Protein AF-A0ABD1G474-F1 (afdb_monomer_lite)

Secondary structure (DSSP, 8-state):
---S-TT--SS-S-HHHHHHHHHHHHHHTT----HHHHHHHHHHHHTTT-HHHHHHHHHHHHHH-S----HHHHHHHHHHHHHTT--HHHHHHHHHTSPPP-

Sequence (102 aa):
MFFKSAKIFSLSNGQIEEAKDSITQMVNKGCLPNSVTYNFFVQGLLRRNKTDDVILLLREMDARGGCTLNATTISMLSEPLRREGRDSVIFDVVIKLLPKKV

InterPro domains:
  IPR002885 Pentatricopeptide repeat [PF13041] (12-46)
  IPR002885 Pentatricopeptide repeat [PS51375] (34-68)
  IPR002885 Pentatricopeptide repeat [TIGR00756] (36-70)
  IPR011990 Tetratricopeptide-like helical domain superfamily [G3DSA:1.25.40.10] (8-98)
  IPR050872 Pentatricopeptide Repeat-containing Protein P Subfamily [PTHR46128] (13-86)

Radius of gyration: 13.51 Å; chains: 1; bounding box: 24×29×32 Å

pLDDT: mean 76.0, std 14.43, range [38.41, 87.94]

Foldseek 3Di:
DPPPDPPPCDDDDCLLVVLVVVQVVCVVVVHHDAQVSLQVSLVVCLVVVVVVSNLVSLVVDVVVDPHAHDPVSVVSVPVVCVVVPNPVSSVVSNVVRHDDDD

Structure (mmCIF, N/CA/C/O backbone):
data_AF-A0ABD1G474-F1
#
_entry.id   AF-A0ABD1G474-F1
#
loop_
_atom_site.group_PDB
_atom_site.id
_atom_site.type_symbol
_atom_site.label_atom_id
_atom_site.label_alt_id
_atom_site.label_comp_id
_atom_site.label_asym_id
_atom_site.label_entity_id
_atom_site.label_seq_id
_atom_site.pdbx_PDB_ins_code
_atom_site.Cartn_x
_atom_site.Cartn_y
_atom_site.Cartn_z
_atom_site.occupancy
_atom_site.B_iso_or_equiv
_atom_site.auth_seq_id
_atom_site.auth_comp_id
_atom_site.auth_asym_id
_atom_site.auth_atom_id
_atom_site.pdbx_PDB_model_num
ATOM 1 N N . MET A 1 1 ? -0.889 16.708 15.109 1.00 40.09 1 MET A N 1
ATOM 2 C CA . MET A 1 1 ? -1.398 15.375 15.504 1.00 40.09 1 MET A CA 1
ATOM 3 C C . MET A 1 1 ? -0.963 14.302 14.490 1.00 40.09 1 MET A C 1
ATOM 5 O O . MET A 1 1 ? -1.760 13.481 14.070 1.00 40.09 1 MET A O 1
ATOM 9 N N . PHE A 1 2 ? 0.317 14.285 14.096 1.00 42.09 2 PHE A N 1
ATOM 10 C CA . PHE A 1 2 ? 0.899 13.201 13.297 1.00 42.09 2 PHE A CA 1
ATOM 11 C C . PHE A 1 2 ? 1.662 12.307 14.272 1.00 42.09 2 PHE A C 1
ATOM 13 O O . PHE A 1 2 ? 2.539 12.801 14.984 1.00 42.09 2 PHE A O 1
ATOM 20 N N . PHE A 1 3 ? 1.232 11.051 14.399 1.00 46.09 3 PHE A N 1
ATOM 21 C CA . PHE A 1 3 ? 1.743 10.085 15.371 1.00 46.09 3 PHE A CA 1
ATOM 22 C C . PHE A 1 3 ? 3.278 10.070 15.372 1.00 46.09 3 PHE A C 1
ATOM 24 O O . PHE A 1 3 ? 3.930 9.770 14.377 1.00 46.09 3 PHE A O 1
ATOM 31 N N . LYS A 1 4 ? 3.846 10.452 16.516 1.00 40.06 4 LYS A N 1
ATOM 32 C CA . LYS A 1 4 ? 5.242 10.855 16.722 1.00 40.06 4 LYS A CA 1
ATOM 33 C C . LYS A 1 4 ? 6.259 9.704 16.723 1.00 40.06 4 LYS A C 1
ATOM 35 O O . LYS A 1 4 ? 7.357 9.870 17.243 1.00 40.06 4 LYS A O 1
ATOM 40 N N . SER A 1 5 ? 5.947 8.538 16.173 1.00 38.78 5 SER A N 1
ATOM 41 C CA . SER A 1 5 ? 6.825 7.379 16.351 1.00 38.78 5 SER A CA 1
ATOM 42 C C . SER A 1 5 ? 6.624 6.316 15.282 1.00 38.78 5 SER A C 1
ATOM 44 O O . SER A 1 5 ? 6.115 5.232 15.543 1.00 38.78 5 SER A O 1
ATOM 46 N N . ALA A 1 6 ? 7.199 6.580 14.107 1.00 44.00 6 ALA A N 1
ATOM 47 C CA . ALA A 1 6 ? 7.634 5.587 13.116 1.00 44.00 6 ALA A CA 1
ATOM 48 C C . ALA A 1 6 ? 8.736 4.632 13.655 1.00 44.00 6 ALA A C 1
ATOM 50 O O . ALA A 1 6 ? 9.597 4.170 12.912 1.00 44.00 6 ALA A O 1
ATOM 51 N N . LYS A 1 7 ? 8.747 4.369 14.969 1.00 38.41 7 LYS A N 1
ATOM 52 C CA . LYS A 1 7 ? 9.787 3.636 15.702 1.00 38.41 7 LYS A CA 1
ATOM 53 C C . LYS A 1 7 ? 9.317 2.266 16.213 1.00 38.41 7 LYS A C 1
ATOM 55 O O . LYS A 1 7 ? 10.090 1.596 16.881 1.00 38.41 7 LYS A O 1
ATOM 60 N N . ILE A 1 8 ? 8.088 1.850 15.886 1.00 46.62 8 ILE A N 1
ATOM 61 C CA . ILE A 1 8 ? 7.540 0.528 16.251 1.00 46.62 8 ILE A CA 1
ATOM 62 C C . ILE A 1 8 ? 7.759 -0.533 15.152 1.00 46.62 8 ILE A C 1
ATOM 64 O O . ILE A 1 8 ? 7.705 -1.717 15.440 1.00 46.62 8 ILE A O 1
ATOM 68 N N . PHE A 1 9 ? 8.185 -0.150 13.940 1.00 47.22 9 PHE A N 1
ATOM 69 C CA . PHE A 1 9 ? 8.336 -1.061 12.786 1.00 47.22 9 PHE A CA 1
ATOM 70 C C . PHE A 1 9 ? 9.513 -2.070 12.870 1.00 47.22 9 PHE A C 1
ATOM 72 O O . PHE A 1 9 ? 10.001 -2.586 11.853 1.00 47.22 9 PHE A O 1
ATOM 79 N N . SER A 1 10 ? 10.034 -2.330 14.069 1.00 44.12 10 SER A N 1
ATOM 80 C CA . SER A 1 10 ? 11.176 -3.202 14.317 1.00 44.12 10 SER A CA 1
ATOM 81 C C . SER A 1 10 ? 10.738 -4.425 15.120 1.00 44.12 10 SER A C 1
ATOM 83 O O . SER A 1 10 ? 10.545 -4.325 16.324 1.00 44.12 10 SER A O 1
ATOM 85 N N . LEU A 1 11 ? 10.721 -5.576 14.435 1.00 39.81 11 LEU A N 1
ATOM 86 C CA . LEU A 1 11 ? 10.770 -6.946 14.974 1.00 39.81 11 LEU A CA 1
ATOM 87 C C . LEU A 1 11 ? 9.422 -7.611 15.302 1.00 39.81 11 LEU A C 1
ATOM 89 O O . LEU A 1 11 ? 9.052 -7.756 16.459 1.00 39.81 11 LEU A O 1
ATOM 93 N N . SER A 1 12 ? 8.738 -8.138 14.286 1.00 41.66 12 SER A N 1
ATOM 94 C CA . SER A 1 12 ? 8.086 -9.462 14.345 1.00 41.66 12 SER A CA 1
ATOM 95 C C . SER A 1 12 ? 7.460 -9.815 12.990 1.00 41.66 12 SER A C 1
ATOM 97 O O . SER A 1 12 ? 7.257 -8.962 12.128 1.00 41.66 12 SER A O 1
ATOM 99 N N . ASN A 1 13 ? 7.233 -11.106 12.766 1.00 51.44 13 ASN A N 1
ATOM 100 C CA . ASN A 1 13 ? 6.916 -11.753 11.489 1.00 51.44 13 ASN A CA 1
ATOM 101 C C . ASN A 1 13 ? 5.539 -11.397 10.861 1.00 51.44 13 ASN A C 1
ATOM 103 O O . ASN A 1 13 ? 5.040 -12.174 10.054 1.00 51.44 13 ASN A O 1
ATOM 107 N N . GLY A 1 14 ? 4.930 -10.249 11.185 1.00 64.81 14 GLY A N 1
ATOM 108 C CA . GLY A 1 14 ? 3.557 -9.882 10.796 1.00 64.81 14 GLY A CA 1
ATOM 109 C C . GLY A 1 14 ? 3.385 -8.424 10.360 1.00 64.81 14 GLY A C 1
ATOM 110 O O . GLY A 1 14 ? 2.436 -7.770 10.767 1.00 64.81 14 GLY A O 1
ATOM 111 N N . GLN A 1 15 ? 4.300 -7.895 9.545 1.00 72.31 15 GLN A N 1
ATOM 112 C CA . GLN A 1 15 ? 4.319 -6.473 9.148 1.00 72.31 15 GLN A CA 1
ATOM 113 C C . GLN A 1 15 ? 3.053 -6.018 8.414 1.00 72.31 15 GLN A C 1
ATOM 115 O O . GLN A 1 15 ? 2.637 -4.872 8.563 1.00 72.31 15 GLN A O 1
ATOM 120 N N . ILE A 1 16 ? 2.437 -6.905 7.628 1.00 80.88 16 ILE A N 1
ATOM 121 C CA . ILE A 1 16 ? 1.160 -6.622 6.969 1.00 80.88 16 ILE A CA 1
ATOM 122 C C . ILE A 1 16 ? 0.003 -6.562 7.967 1.00 80.88 16 ILE A C 1
ATOM 124 O O . ILE A 1 16 ? -0.844 -5.680 7.869 1.00 80.88 16 ILE A O 1
ATOM 128 N N . GLU A 1 17 ? -0.009 -7.447 8.961 1.00 83.19 17 GLU A N 1
ATOM 129 C CA . GLU A 1 17 ? -1.036 -7.457 10.003 1.00 83.19 17 GLU A CA 1
ATOM 130 C C . GLU A 1 17 ? -0.893 -6.238 10.918 1.00 83.19 17 GLU A C 1
ATOM 132 O O . GLU A 1 17 ? -1.887 -5.606 11.254 1.00 83.19 17 GLU A O 1
ATOM 137 N N . GLU A 1 18 ? 0.337 -5.814 11.215 1.00 79.50 18 GLU A N 1
ATOM 138 C CA . GLU A 1 18 ? 0.610 -4.562 11.927 1.00 79.50 18 GLU A CA 1
ATOM 139 C C . GLU A 1 18 ? 0.171 -3.328 11.120 1.00 79.50 18 GLU A C 1
ATOM 141 O O . GLU A 1 18 ? -0.407 -2.390 11.676 1.00 79.50 18 GLU A O 1
ATOM 146 N N . ALA A 1 19 ? 0.409 -3.322 9.802 1.00 82.00 19 ALA A N 1
ATOM 147 C CA . ALA A 1 19 ? -0.049 -2.249 8.922 1.00 82.00 19 ALA A CA 1
ATOM 148 C C . ALA A 1 19 ? -1.584 -2.165 8.901 1.00 82.00 19 ALA A C 1
ATOM 150 O O . ALA A 1 19 ? -2.142 -1.082 9.093 1.00 82.00 19 ALA A O 1
ATOM 151 N N . LYS A 1 20 ? -2.269 -3.302 8.738 1.00 82.62 20 LYS A N 1
ATOM 152 C CA . LYS A 1 20 ? -3.737 -3.389 8.767 1.00 82.62 20 LYS A CA 1
ATOM 153 C C . LYS A 1 20 ? -4.317 -3.012 10.127 1.00 82.62 20 LYS A C 1
ATOM 155 O O . LYS A 1 20 ? -5.311 -2.286 10.176 1.00 82.62 20 LYS A O 1
ATOM 160 N N . ASP A 1 21 ? -3.710 -3.461 11.225 1.00 84.44 21 ASP A N 1
ATOM 161 C CA . ASP A 1 21 ? -4.146 -3.097 12.574 1.00 84.44 21 ASP A CA 1
ATOM 162 C C . ASP A 1 21 ? -3.972 -1.595 12.804 1.00 84.44 21 ASP A C 1
ATOM 164 O O . ASP A 1 21 ? -4.904 -0.920 13.229 1.00 84.44 21 ASP A O 1
ATOM 168 N N . SER A 1 22 ? -2.836 -1.025 12.396 1.00 83.00 22 SER A N 1
ATOM 169 C CA . SER A 1 22 ? -2.601 0.421 12.465 1.00 83.00 22 SER A CA 1
ATOM 170 C C . SER A 1 22 ? -3.649 1.208 11.678 1.00 83.00 22 SER A C 1
ATOM 172 O O . SER A 1 22 ? -4.208 2.183 12.185 1.00 83.00 22 SER A O 1
ATOM 174 N N . ILE A 1 23 ? -3.960 0.772 10.454 1.00 83.12 23 ILE A N 1
ATOM 175 C CA . ILE A 1 23 ? -5.010 1.368 9.621 1.00 83.12 23 ILE A CA 1
ATOM 176 C C . ILE A 1 23 ? -6.378 1.257 10.313 1.00 83.12 23 ILE A C 1
ATOM 178 O O . ILE A 1 23 ? -7.124 2.235 10.378 1.00 83.12 23 ILE A O 1
ATOM 182 N N . THR A 1 24 ? -6.697 0.096 10.881 1.00 84.88 24 THR A N 1
ATOM 183 C CA . THR A 1 24 ? -7.953 -0.157 11.602 1.00 84.88 24 THR A CA 1
ATOM 184 C C . THR A 1 24 ? -8.067 0.718 12.848 1.00 84.88 24 THR A C 1
ATOM 186 O O . THR A 1 24 ? -9.101 1.344 13.078 1.00 84.88 24 THR A O 1
ATOM 189 N N . GLN A 1 25 ? -6.990 0.856 13.621 1.00 84.69 25 GLN A N 1
ATOM 190 C CA . GLN A 1 25 ? -6.939 1.737 14.782 1.00 84.69 25 GLN A CA 1
ATOM 191 C C . GLN A 1 25 ? -7.117 3.209 14.405 1.00 84.69 25 GLN A C 1
ATOM 193 O O . GLN A 1 25 ? -7.756 3.945 15.158 1.00 84.69 25 GLN A O 1
ATOM 198 N N . MET A 1 26 ? -6.570 3.656 13.268 1.00 82.06 26 MET A N 1
ATOM 199 C CA . MET A 1 26 ? -6.813 5.012 12.770 1.00 82.06 26 MET A CA 1
ATOM 200 C C . MET A 1 26 ? -8.310 5.228 12.526 1.00 82.06 26 MET A C 1
ATOM 202 O O . MET A 1 26 ? -8.877 6.180 13.064 1.00 82.06 26 MET A O 1
ATOM 206 N N . VAL A 1 27 ? -8.958 4.302 11.811 1.00 83.00 27 VAL A N 1
ATOM 207 C CA . VAL A 1 27 ? -10.401 4.362 11.526 1.00 83.00 27 VAL A CA 1
ATOM 208 C C . VAL A 1 27 ? -11.221 4.364 12.817 1.00 83.00 27 VAL A C 1
ATOM 210 O O . VAL A 1 27 ? -12.081 5.226 12.984 1.00 83.00 27 VAL A O 1
ATOM 213 N N . ASN A 1 28 ? -10.907 3.480 13.767 1.00 83.44 28 ASN A N 1
ATOM 214 C CA . ASN A 1 28 ? -11.592 3.403 15.063 1.00 83.44 28 ASN A CA 1
ATOM 215 C C . ASN A 1 28 ? -11.445 4.689 15.894 1.00 83.44 28 ASN A C 1
ATOM 217 O O . ASN A 1 28 ? -12.317 5.016 16.693 1.00 83.44 28 ASN A O 1
ATOM 221 N N . LYS A 1 29 ? -10.357 5.441 15.695 1.00 82.81 29 LYS A N 1
ATOM 222 C CA . LYS A 1 29 ? -10.117 6.752 16.322 1.00 82.81 29 LYS A CA 1
ATOM 223 C C . LYS A 1 29 ? -10.711 7.920 15.520 1.00 82.81 29 LYS A C 1
ATOM 225 O O . LYS A 1 29 ? -10.402 9.072 15.813 1.00 82.81 29 LYS A O 1
ATOM 230 N N . GLY A 1 30 ? -11.522 7.646 14.495 1.00 79.81 30 GLY A N 1
ATOM 231 C CA . GLY A 1 30 ? -12.134 8.659 13.629 1.00 79.81 30 GLY A CA 1
ATOM 232 C C . GLY A 1 30 ? -11.159 9.325 12.652 1.00 79.81 30 GLY A C 1
ATOM 233 O O . GLY A 1 30 ? -11.482 10.351 12.061 1.00 79.81 30 GLY A O 1
ATOM 234 N N . CYS A 1 31 ? -9.958 8.767 12.478 1.00 79.94 31 CYS A N 1
ATOM 235 C CA . CYS A 1 31 ? -8.937 9.266 11.562 1.00 79.94 31 CYS A CA 1
ATOM 236 C C . CYS A 1 31 ? -8.896 8.387 10.308 1.00 79.94 31 CYS A C 1
ATOM 238 O O . CYS A 1 31 ? -8.490 7.229 10.365 1.00 79.94 31 CYS A O 1
ATOM 240 N N . LEU A 1 32 ? -9.275 8.926 9.149 1.00 77.81 32 LEU A N 1
ATOM 241 C CA . LEU A 1 32 ? -9.228 8.144 7.916 1.00 77.81 32 LEU A CA 1
ATOM 242 C C . LEU A 1 32 ? -7.775 7.954 7.441 1.00 77.81 32 LEU A C 1
ATOM 244 O O . LEU A 1 32 ? -7.022 8.933 7.367 1.00 77.81 32 LEU A O 1
ATOM 248 N N . PRO A 1 33 ? -7.360 6.717 7.110 1.00 78.62 33 PRO A N 1
ATOM 249 C CA . PRO A 1 33 ? -6.092 6.479 6.436 1.00 78.62 33 PRO A CA 1
ATOM 250 C C . PRO A 1 33 ? -6.121 7.192 5.083 1.00 78.62 33 PRO A C 1
ATOM 252 O O . PRO A 1 33 ? -7.107 7.126 4.353 1.00 78.62 33 PRO A O 1
ATOM 255 N N . ASN A 1 34 ? -5.041 7.891 4.754 1.00 81.25 34 ASN A N 1
ATOM 256 C CA . ASN A 1 34 ? -4.923 8.630 3.503 1.00 81.25 34 ASN A CA 1
ATOM 257 C C . ASN A 1 34 ? -3.774 8.070 2.656 1.00 81.25 34 ASN A C 1
ATOM 259 O O . ASN A 1 34 ? -3.043 7.169 3.083 1.00 81.25 34 ASN A O 1
ATOM 263 N N . SER A 1 35 ? -3.578 8.640 1.465 1.00 83.38 35 SER A N 1
ATOM 264 C CA . SER A 1 35 ? -2.473 8.291 0.570 1.00 83.38 35 SER A CA 1
ATOM 265 C C . SER A 1 35 ? -1.122 8.238 1.293 1.00 83.38 35 SER A C 1
ATOM 267 O O . SER A 1 35 ? -0.330 7.340 1.032 1.00 83.38 35 SER A O 1
ATOM 269 N N . VAL A 1 36 ? -0.838 9.147 2.233 1.00 83.25 36 VAL A N 1
ATOM 270 C CA . VAL A 1 36 ? 0.446 9.173 2.958 1.00 83.25 36 VAL A CA 1
ATOM 271 C C . VAL A 1 36 ? 0.623 7.922 3.822 1.00 83.25 36 VAL A C 1
ATOM 273 O O . VAL A 1 36 ? 1.691 7.313 3.779 1.00 83.25 36 VAL A O 1
ATOM 276 N N . THR A 1 37 ? -0.420 7.501 4.543 1.00 84.31 37 THR A N 1
ATOM 277 C CA . THR A 1 37 ? -0.404 6.281 5.368 1.00 84.31 37 THR A CA 1
ATOM 278 C C . THR A 1 37 ? -0.102 5.042 4.529 1.00 84.31 37 THR A C 1
ATOM 280 O O . THR A 1 37 ? 0.815 4.288 4.849 1.00 84.31 37 THR A O 1
ATOM 283 N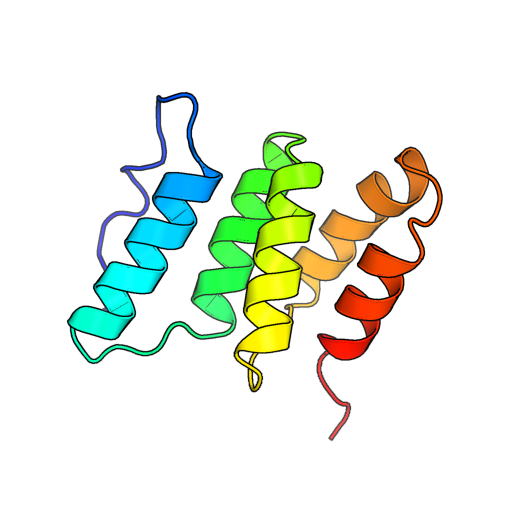 N . TYR A 1 38 ? -0.824 4.852 3.423 1.00 85.69 38 TYR A N 1
ATOM 284 C CA . TYR A 1 38 ? -0.617 3.695 2.551 1.00 85.69 38 TYR A CA 1
ATOM 285 C C . TYR A 1 38 ? 0.766 3.698 1.907 1.00 85.69 38 TYR A C 1
ATOM 287 O O . TYR A 1 38 ? 1.466 2.690 1.949 1.00 85.69 38 TYR A O 1
ATOM 295 N N . ASN A 1 39 ? 1.202 4.841 1.370 1.00 86.50 39 ASN A N 1
ATOM 296 C CA . ASN A 1 39 ? 2.529 4.955 0.772 1.00 86.50 39 ASN A CA 1
ATOM 297 C C . ASN A 1 39 ? 3.637 4.622 1.785 1.00 86.50 39 ASN A C 1
ATOM 299 O O . ASN A 1 39 ? 4.602 3.960 1.417 1.00 86.50 39 ASN A O 1
ATOM 303 N N . PHE A 1 40 ? 3.499 5.028 3.052 1.00 87.25 40 PHE A N 1
ATOM 304 C CA . PHE A 1 40 ? 4.473 4.701 4.095 1.00 87.25 40 PHE A CA 1
ATOM 305 C C . PHE A 1 40 ? 4.626 3.184 4.289 1.00 87.25 40 PHE A C 1
ATOM 307 O O . PHE A 1 40 ? 5.743 2.665 4.232 1.00 87.25 40 PHE A O 1
ATOM 314 N N . PHE A 1 41 ? 3.513 2.467 4.463 1.00 87.12 41 PHE A N 1
ATOM 315 C CA . PHE A 1 41 ? 3.536 1.016 4.660 1.00 87.12 41 PHE A CA 1
ATOM 316 C C . PHE A 1 41 ? 3.997 0.268 3.405 1.00 87.12 41 PHE A C 1
ATOM 318 O O . PHE A 1 41 ? 4.871 -0.593 3.502 1.00 87.12 41 PHE A O 1
ATOM 325 N N . VAL A 1 42 ? 3.497 0.648 2.223 1.00 87.94 42 VAL A N 1
ATOM 326 C CA . VAL A 1 42 ? 3.918 0.054 0.944 1.00 87.94 42 VAL A CA 1
ATOM 327 C C . VAL A 1 42 ? 5.427 0.209 0.746 1.00 87.94 42 VAL A C 1
ATOM 329 O O . VAL A 1 42 ? 6.112 -0.773 0.473 1.00 87.94 42 VAL A O 1
ATOM 332 N N . GLN A 1 43 ? 5.987 1.406 0.946 1.00 87.69 43 GLN A N 1
ATOM 333 C CA . GLN A 1 43 ? 7.435 1.618 0.827 1.00 87.69 43 GLN A CA 1
ATOM 334 C C . GLN A 1 43 ? 8.232 0.786 1.841 1.00 87.69 43 GLN A C 1
ATOM 336 O O . GLN A 1 43 ? 9.298 0.263 1.505 1.00 87.69 43 GLN A O 1
ATOM 341 N N . GLY A 1 44 ? 7.732 0.654 3.074 1.00 86.62 44 GLY A N 1
ATOM 342 C CA . GLY A 1 44 ? 8.348 -0.174 4.111 1.00 86.62 44 GLY A CA 1
ATOM 343 C C . GLY A 1 44 ? 8.417 -1.653 3.726 1.00 86.62 44 GLY A C 1
ATOM 344 O O . GLY A 1 44 ? 9.472 -2.272 3.876 1.00 86.62 44 GLY A O 1
ATOM 345 N N . LEU A 1 45 ? 7.327 -2.195 3.180 1.00 85.31 45 LEU A N 1
ATOM 346 C CA . LEU A 1 45 ? 7.234 -3.584 2.722 1.00 85.31 45 LEU A CA 1
ATOM 347 C C . LEU A 1 45 ? 8.083 -3.836 1.465 1.00 85.31 45 LEU A C 1
ATOM 349 O O . LEU A 1 45 ? 8.804 -4.833 1.400 1.00 85.31 45 LEU A O 1
ATOM 353 N N . LEU A 1 46 ? 8.096 -2.893 0.514 1.00 84.94 46 LEU A N 1
ATOM 354 C CA . LEU A 1 46 ? 8.940 -2.962 -0.687 1.00 84.94 46 LEU A CA 1
ATOM 355 C C . LEU A 1 46 ? 10.430 -3.041 -0.339 1.00 84.94 46 LEU A C 1
ATOM 357 O O . LEU A 1 46 ? 11.150 -3.871 -0.885 1.00 84.94 46 LEU A O 1
ATOM 361 N N . ARG A 1 47 ? 10.899 -2.242 0.630 1.00 84.38 47 ARG A N 1
ATOM 362 C CA . ARG A 1 47 ? 12.297 -2.292 1.109 1.00 84.38 47 ARG A CA 1
ATOM 363 C C . ARG A 1 47 ? 12.674 -3.624 1.756 1.00 84.38 47 ARG A C 1
ATOM 365 O O . ARG A 1 47 ? 13.858 -3.920 1.887 1.00 84.38 47 ARG A O 1
ATOM 372 N N . ARG A 1 48 ? 11.685 -4.406 2.188 1.00 83.94 48 ARG A N 1
ATOM 373 C CA . ARG A 1 48 ? 11.863 -5.718 2.821 1.00 83.94 48 ARG A CA 1
ATOM 374 C C . ARG A 1 48 ? 11.610 -6.875 1.850 1.00 83.94 48 ARG A C 1
ATOM 376 O O . ARG A 1 48 ? 11.603 -8.019 2.293 1.00 83.94 48 ARG A O 1
ATOM 383 N N . ASN A 1 49 ? 11.434 -6.591 0.552 1.00 81.50 49 ASN A N 1
ATOM 384 C CA . ASN A 1 49 ? 11.086 -7.567 -0.488 1.00 81.50 49 ASN A CA 1
ATOM 385 C C . ASN A 1 49 ? 9.849 -8.411 -0.128 1.00 81.50 49 ASN A C 1
ATOM 387 O O . ASN A 1 49 ? 9.792 -9.604 -0.413 1.00 81.50 49 ASN A O 1
ATOM 391 N N . LYS A 1 50 ? 8.867 -7.798 0.541 1.00 83.44 50 LYS A N 1
ATOM 392 C CA . LYS A 1 50 ? 7.593 -8.426 0.904 1.00 83.44 50 LYS A CA 1
ATOM 393 C C . LYS A 1 50 ? 6.529 -8.092 -0.138 1.00 83.44 50 LYS A C 1
ATOM 395 O O . LYS A 1 50 ? 5.568 -7.392 0.170 1.00 83.44 50 LYS A O 1
ATOM 400 N N . THR A 1 51 ? 6.731 -8.513 -1.387 1.00 81.38 51 THR A N 1
ATOM 401 C CA . THR A 1 51 ? 5.840 -8.100 -2.480 1.00 81.38 51 THR A CA 1
ATOM 402 C C . THR A 1 51 ? 4.415 -8.603 -2.281 1.00 81.38 51 THR A C 1
ATOM 404 O O . THR A 1 51 ? 3.502 -7.799 -2.400 1.00 81.38 51 THR A O 1
ATOM 407 N N . ASP A 1 52 ? 4.205 -9.854 -1.861 1.00 83.00 52 ASP A N 1
ATOM 408 C CA . ASP A 1 52 ? 2.857 -10.392 -1.594 1.00 83.00 52 ASP A CA 1
ATOM 409 C C . ASP A 1 52 ? 2.052 -9.509 -0.621 1.00 83.00 52 ASP A C 1
ATOM 411 O O . ASP A 1 52 ? 0.890 -9.175 -0.864 1.00 83.00 52 ASP A O 1
ATOM 415 N N . ASP A 1 53 ? 2.704 -9.044 0.448 1.00 86.12 53 ASP A N 1
ATOM 416 C CA . ASP A 1 53 ? 2.110 -8.139 1.437 1.00 86.12 53 ASP A CA 1
ATOM 417 C C . ASP A 1 53 ? 1.776 -6.768 0.826 1.00 86.12 53 ASP A C 1
ATOM 419 O O . ASP A 1 53 ? 0.744 -6.169 1.138 1.00 86.12 53 ASP A O 1
ATOM 423 N N . VAL A 1 54 ? 2.627 -6.273 -0.081 1.00 86.62 54 VAL A N 1
ATOM 424 C CA . VAL A 1 54 ? 2.369 -5.042 -0.840 1.00 86.62 54 VAL A CA 1
ATOM 425 C C . VAL A 1 54 ? 1.115 -5.192 -1.696 1.00 86.62 54 VAL A C 1
ATOM 427 O O . VAL A 1 54 ? 0.285 -4.286 -1.705 1.00 86.62 54 VAL A O 1
ATOM 430 N N . ILE A 1 55 ? 0.935 -6.326 -2.376 1.00 85.19 55 ILE A N 1
ATOM 431 C CA . ILE A 1 55 ? -0.238 -6.580 -3.227 1.00 85.19 55 ILE A CA 1
ATOM 432 C C . ILE A 1 55 ? -1.520 -6.517 -2.401 1.00 85.19 55 ILE A C 1
ATOM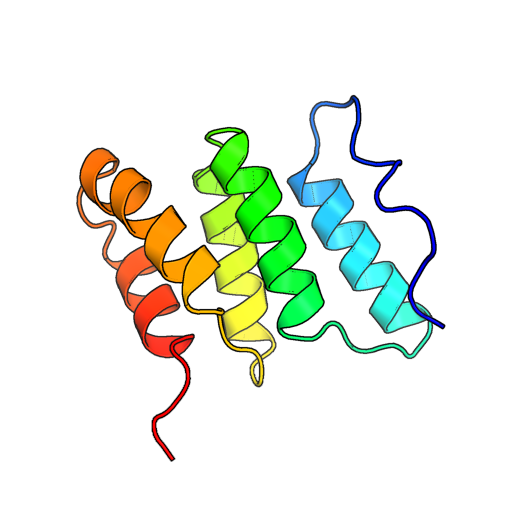 434 O O . ILE A 1 55 ? -2.486 -5.864 -2.801 1.00 85.19 55 ILE A O 1
ATOM 438 N N . LEU A 1 56 ? -1.528 -7.171 -1.239 1.00 86.50 56 LEU A N 1
ATOM 439 C CA . LEU A 1 56 ? -2.678 -7.170 -0.337 1.00 86.50 56 LEU A CA 1
ATOM 440 C C . LEU A 1 56 ? -3.034 -5.750 0.113 1.00 86.50 56 LEU A C 1
ATOM 442 O O . LEU A 1 56 ? -4.204 -5.367 0.079 1.00 86.50 56 LEU A O 1
ATOM 446 N N . LEU A 1 57 ? -2.026 -4.953 0.468 1.00 87.50 57 LEU A N 1
ATOM 447 C CA . LEU A 1 57 ? -2.224 -3.580 0.919 1.00 87.50 57 LEU A CA 1
ATOM 448 C C . LEU A 1 57 ? -2.699 -2.648 -0.212 1.00 87.50 57 LEU A C 1
ATOM 450 O O . LEU A 1 57 ? -3.543 -1.782 0.010 1.00 87.50 57 LEU A O 1
ATOM 454 N N . LEU A 1 58 ? -2.208 -2.844 -1.440 1.00 87.31 58 LEU A N 1
ATOM 455 C CA . LEU A 1 58 ? -2.667 -2.101 -2.618 1.00 87.31 58 LEU A CA 1
ATOM 456 C C . LEU A 1 58 ? -4.124 -2.427 -2.976 1.00 87.31 58 LEU A C 1
ATOM 458 O O . LEU A 1 58 ? -4.880 -1.528 -3.337 1.00 87.31 58 LEU A O 1
ATOM 462 N N . ARG A 1 59 ? -4.548 -3.690 -2.835 1.00 86.50 59 ARG A N 1
ATOM 463 C CA . ARG A 1 59 ? -5.954 -4.084 -3.031 1.00 86.50 59 ARG A CA 1
ATOM 464 C C . ARG A 1 59 ? -6.872 -3.473 -1.980 1.00 86.50 59 ARG A C 1
ATOM 466 O O . ARG A 1 59 ? -7.964 -3.033 -2.321 1.00 86.50 59 ARG A O 1
ATOM 473 N N . GLU A 1 60 ? -6.438 -3.421 -0.722 1.00 86.44 60 GLU A N 1
ATOM 474 C CA . GLU A 1 60 ? -7.188 -2.732 0.333 1.00 86.44 60 GLU A CA 1
ATOM 475 C C . GLU A 1 60 ? -7.350 -1.238 0.010 1.00 86.44 60 GLU A C 1
ATOM 477 O O . GLU A 1 60 ? -8.442 -0.682 0.133 1.00 86.44 60 GLU A O 1
ATOM 482 N N . MET A 1 61 ? -6.272 -0.601 -0.451 1.00 87.19 61 MET A N 1
ATOM 483 C CA . MET A 1 61 ? -6.267 0.804 -0.853 1.00 87.19 61 MET A CA 1
ATOM 484 C C . MET A 1 61 ? -7.221 1.082 -2.029 1.00 87.19 61 MET A C 1
ATOM 486 O O . MET A 1 61 ? -7.948 2.075 -1.983 1.00 87.19 61 MET A O 1
ATOM 490 N N . ASP A 1 62 ? -7.261 0.207 -3.042 1.00 86.12 62 ASP A N 1
ATOM 491 C CA . ASP A 1 62 ? -8.223 0.279 -4.160 1.00 86.12 62 ASP A CA 1
ATOM 492 C C . ASP A 1 62 ? -9.666 0.084 -3.665 1.00 86.12 62 ASP A C 1
ATOM 494 O O . ASP A 1 62 ? -10.544 0.885 -3.979 1.00 86.12 62 ASP A O 1
ATOM 498 N N . ALA A 1 63 ? -9.903 -0.920 -2.812 1.00 85.88 63 ALA A N 1
ATOM 499 C CA . ALA A 1 63 ? -11.228 -1.244 -2.283 1.00 85.88 63 ALA A CA 1
ATOM 500 C C . ALA A 1 63 ? -11.830 -0.127 -1.414 1.00 85.88 63 ALA A C 1
ATOM 502 O O . ALA A 1 63 ? -13.039 0.098 -1.451 1.00 85.88 63 ALA A O 1
ATOM 503 N N . ARG A 1 64 ? -11.004 0.586 -0.637 1.00 80.62 64 ARG A N 1
ATOM 504 C CA . ARG A 1 64 ? -11.455 1.754 0.140 1.00 80.62 64 ARG A CA 1
ATOM 505 C C . ARG A 1 64 ? -11.702 2.985 -0.734 1.00 80.62 64 ARG A C 1
ATOM 507 O O . ARG A 1 64 ? -12.510 3.833 -0.360 1.00 80.62 64 ARG A O 1
ATOM 514 N N . GLY A 1 65 ? -11.026 3.078 -1.879 1.00 78.94 65 GLY A N 1
ATOM 515 C CA . GLY A 1 65 ? -11.129 4.195 -2.811 1.00 78.94 65 GLY A CA 1
ATOM 516 C C . GLY A 1 65 ? -10.548 5.512 -2.278 1.00 78.94 65 GLY A C 1
ATOM 517 O O . GLY A 1 65 ? -10.183 5.660 -1.112 1.00 78.94 65 GLY A O 1
ATOM 518 N N . GLY A 1 66 ? -10.425 6.503 -3.167 1.00 77.69 66 GLY A N 1
ATOM 519 C CA . GLY A 1 66 ? -10.043 7.876 -2.799 1.00 77.69 66 GLY A CA 1
ATOM 520 C C . GLY A 1 66 ? -8.577 8.088 -2.393 1.00 77.69 66 GLY A C 1
ATOM 521 O O . GLY A 1 66 ? -8.216 9.199 -2.011 1.00 77.69 66 GLY A O 1
ATOM 522 N N . CYS A 1 67 ? -7.726 7.065 -2.494 1.00 82.31 67 CYS A N 1
ATOM 523 C CA . CYS A 1 67 ? -6.297 7.146 -2.197 1.00 82.31 67 CYS A CA 1
ATOM 524 C C . CYS A 1 67 ? -5.459 6.922 -3.466 1.00 82.31 67 CYS A C 1
ATOM 526 O O . CYS A 1 67 ? -5.853 6.175 -4.356 1.00 82.31 67 CYS A O 1
ATOM 528 N N . THR A 1 68 ? -4.281 7.543 -3.537 1.00 85.81 68 THR A N 1
ATOM 529 C CA . THR A 1 68 ? -3.354 7.437 -4.678 1.00 85.81 68 THR A CA 1
ATOM 530 C C . THR A 1 68 ? -1.934 7.146 -4.214 1.00 85.81 68 THR A C 1
ATOM 532 O O . THR A 1 68 ? -1.498 7.577 -3.139 1.00 85.81 68 THR A O 1
ATOM 535 N N . LEU A 1 69 ? -1.176 6.418 -5.028 1.00 86.75 69 LEU A N 1
ATOM 536 C CA . LEU A 1 69 ? 0.246 6.226 -4.774 1.00 86.75 69 LEU A CA 1
ATOM 537 C C . LEU A 1 69 ? 1.022 7.492 -5.143 1.00 86.75 69 LEU A C 1
ATOM 539 O O . LEU A 1 69 ? 0.654 8.227 -6.060 1.00 86.75 69 LEU A O 1
ATOM 543 N N . ASN A 1 70 ? 2.101 7.763 -4.412 1.00 86.19 70 ASN A N 1
ATOM 544 C CA . ASN A 1 70 ? 3.031 8.825 -4.778 1.00 86.19 70 ASN A CA 1
ATOM 545 C C . ASN A 1 70 ? 4.047 8.314 -5.8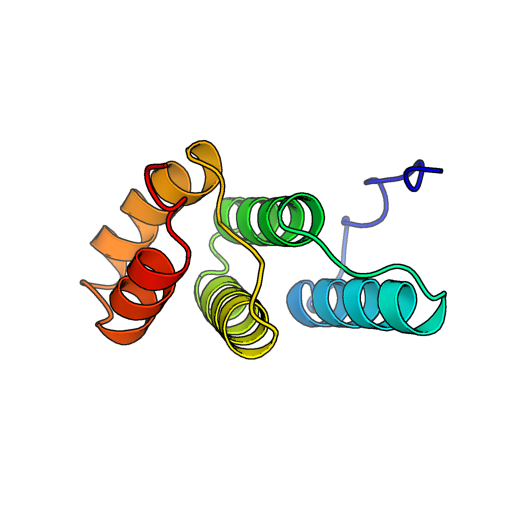14 1.00 86.19 70 ASN A C 1
ATOM 547 O O . ASN A 1 70 ? 4.275 7.109 -5.947 1.00 86.19 70 ASN A O 1
ATOM 551 N N . ALA A 1 71 ? 4.673 9.245 -6.539 1.00 84.56 71 ALA A N 1
ATOM 552 C CA . ALA A 1 71 ? 5.628 8.919 -7.598 1.00 84.56 71 ALA A CA 1
ATOM 553 C C . ALA A 1 71 ? 6.792 8.045 -7.098 1.00 84.56 71 ALA A C 1
ATOM 555 O O . ALA A 1 71 ? 7.195 7.110 -7.782 1.00 84.56 71 ALA A O 1
ATOM 556 N N . THR A 1 72 ? 7.289 8.294 -5.883 1.00 86.44 72 THR A N 1
ATOM 557 C CA . THR A 1 72 ? 8.379 7.513 -5.282 1.00 86.44 72 THR A CA 1
ATOM 558 C C . THR A 1 72 ? 7.990 6.050 -5.075 1.00 86.44 72 THR A C 1
ATOM 560 O O . THR A 1 72 ? 8.757 5.159 -5.428 1.00 86.44 72 THR A O 1
ATOM 563 N N . THR A 1 73 ? 6.797 5.783 -4.543 1.00 86.88 73 THR A N 1
ATOM 564 C CA . THR A 1 73 ? 6.292 4.423 -4.325 1.00 86.88 73 THR A CA 1
ATOM 565 C C . THR A 1 73 ? 6.077 3.698 -5.649 1.00 86.88 73 THR A C 1
ATOM 567 O O . THR A 1 73 ? 6.446 2.534 -5.768 1.00 86.88 73 THR A O 1
ATOM 570 N N . ILE A 1 74 ? 5.549 4.390 -6.664 1.00 85.25 74 ILE A N 1
ATOM 571 C CA . ILE A 1 74 ? 5.383 3.838 -8.017 1.00 85.25 74 ILE A CA 1
ATOM 572 C C . ILE A 1 74 ? 6.743 3.449 -8.609 1.00 85.25 74 ILE A C 1
ATOM 574 O O . ILE A 1 74 ? 6.900 2.338 -9.111 1.00 85.25 74 ILE A O 1
ATOM 578 N N . SER A 1 75 ? 7.758 4.309 -8.488 1.00 85.50 75 SER A N 1
ATOM 579 C CA . SER A 1 75 ? 9.117 3.980 -8.932 1.00 85.50 75 SER A CA 1
ATOM 580 C C . SER A 1 75 ? 9.691 2.773 -8.187 1.00 85.50 75 SER A C 1
ATOM 582 O O . SER A 1 75 ? 10.336 1.931 -8.805 1.00 85.50 75 SER A O 1
ATOM 584 N N . MET A 1 76 ? 9.424 2.631 -6.885 1.00 86.25 76 MET A N 1
ATOM 585 C CA . MET A 1 76 ? 9.863 1.466 -6.104 1.00 86.25 76 MET A CA 1
ATOM 586 C C . MET A 1 76 ? 9.162 0.160 -6.506 1.00 86.25 76 MET A C 1
ATOM 588 O O . MET A 1 76 ? 9.727 -0.909 -6.298 1.00 86.25 76 MET A O 1
ATOM 592 N N . LEU A 1 77 ? 7.964 0.232 -7.093 1.00 83.75 77 LEU A N 1
ATOM 593 C CA . LEU A 1 77 ? 7.233 -0.929 -7.612 1.00 83.75 77 LEU A CA 1
ATOM 594 C C . LEU A 1 77 ? 7.775 -1.427 -8.958 1.00 83.75 77 LEU A C 1
ATOM 596 O O . LEU A 1 77 ? 7.503 -2.566 -9.326 1.00 83.75 77 LEU A O 1
ATOM 600 N N . SER A 1 78 ? 8.562 -0.619 -9.677 1.00 82.00 78 SER A N 1
ATOM 601 C CA . SER A 1 78 ? 9.080 -0.985 -11.004 1.00 82.00 78 SER A CA 1
ATOM 602 C C . SER A 1 78 ? 9.918 -2.271 -10.999 1.00 82.00 78 SER A C 1
ATOM 604 O O . SER A 1 78 ? 9.707 -3.147 -11.837 1.00 82.00 78 SER A O 1
AT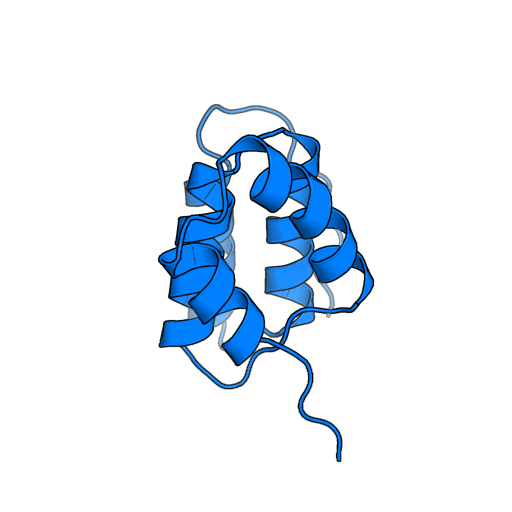OM 606 N N . GLU A 1 79 ? 10.820 -2.423 -10.028 1.00 80.25 79 GLU A N 1
ATOM 607 C CA . GLU A 1 79 ? 11.696 -3.593 -9.919 1.00 80.25 79 GLU A CA 1
ATOM 608 C C . GLU A 1 79 ? 10.951 -4.875 -9.499 1.00 80.25 79 GLU A C 1
ATOM 610 O O . GLU A 1 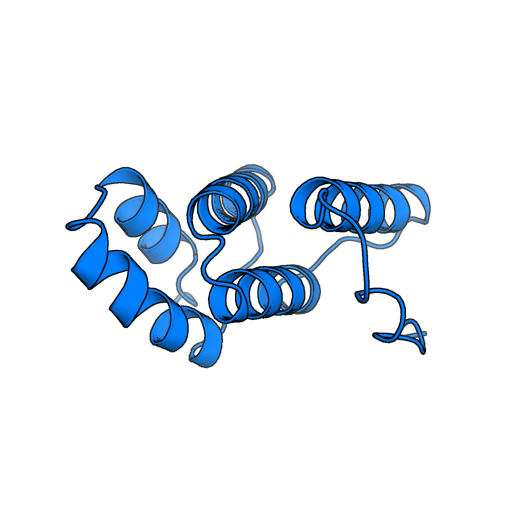79 ? 11.130 -5.897 -10.168 1.00 80.25 79 GLU A O 1
ATOM 615 N N . PRO A 1 80 ? 10.083 -4.866 -8.467 1.00 76.75 80 PRO A N 1
ATOM 616 C CA . PRO A 1 80 ? 9.227 -6.010 -8.147 1.00 76.75 80 PRO A CA 1
ATOM 617 C C . PRO A 1 80 ? 8.337 -6.446 -9.316 1.00 76.75 80 PRO A C 1
ATOM 619 O O . PRO A 1 80 ? 8.330 -7.624 -9.664 1.00 76.75 80 PRO A O 1
ATOM 622 N N . LEU A 1 81 ? 7.685 -5.499 -10.006 1.00 75.31 81 LEU A N 1
ATOM 623 C CA . LEU A 1 81 ? 6.850 -5.785 -11.184 1.00 75.31 81 LEU A CA 1
ATOM 624 C C . LEU A 1 81 ? 7.642 -6.438 -12.328 1.00 75.31 81 LEU A C 1
ATOM 626 O O . LEU A 1 81 ? 7.104 -7.255 -13.082 1.00 75.31 81 LEU A O 1
ATOM 630 N N . ARG A 1 82 ? 8.925 -6.084 -12.465 1.00 75.94 82 ARG A N 1
ATOM 631 C CA . ARG A 1 82 ? 9.835 -6.682 -13.447 1.00 75.94 82 ARG A CA 1
ATOM 632 C C . ARG A 1 82 ? 10.251 -8.104 -13.058 1.00 75.94 82 ARG A C 1
ATOM 634 O O . ARG A 1 82 ? 10.392 -8.938 -13.948 1.00 75.94 82 ARG A O 1
ATOM 641 N N . ARG A 1 83 ? 10.467 -8.381 -11.765 1.00 72.00 83 ARG A N 1
ATOM 642 C CA . ARG A 1 83 ? 10.916 -9.698 -11.263 1.00 72.00 83 ARG A CA 1
ATOM 643 C C . ARG A 1 83 ? 9.800 -10.733 -11.190 1.00 72.00 83 ARG A C 1
ATOM 645 O O . ARG A 1 83 ? 10.043 -11.873 -11.561 1.00 72.00 83 ARG A O 1
ATOM 652 N N . GLU A 1 84 ? 8.613 -10.344 -10.739 1.00 68.25 84 GLU A N 1
ATOM 653 C CA . GLU A 1 84 ? 7.457 -11.250 -10.614 1.00 68.25 84 GLU A CA 1
ATOM 654 C C . GLU A 1 84 ? 6.719 -11.458 -11.940 1.00 68.25 84 GLU A C 1
ATOM 656 O O . GLU A 1 84 ? 5.836 -12.300 -12.039 1.00 68.25 84 GLU A O 1
ATOM 661 N N . GLY A 1 85 ? 7.149 -10.748 -12.988 1.00 63.66 85 GLY A N 1
ATOM 662 C CA . GLY A 1 85 ? 6.658 -10.920 -14.343 1.00 63.66 85 GLY A CA 1
ATOM 663 C C . GLY A 1 85 ? 5.247 -10.382 -14.493 1.00 63.66 85 GLY A C 1
ATOM 664 O O . GLY A 1 85 ? 4.329 -11.174 -14.595 1.00 63.66 85 GLY A O 1
ATOM 665 N N . ARG A 1 86 ? 5.086 -9.046 -14.528 1.00 60.69 86 ARG A N 1
ATOM 666 C CA . ARG A 1 86 ? 3.808 -8.350 -14.794 1.00 60.69 86 ARG A CA 1
ATOM 667 C C . ARG A 1 86 ? 2.602 -9.151 -14.298 1.00 60.69 86 ARG A C 1
ATOM 669 O O . ARG A 1 86 ? 1.766 -9.552 -15.105 1.00 60.69 86 ARG A O 1
ATOM 676 N N . ASP A 1 87 ? 2.528 -9.412 -12.996 1.00 64.38 87 ASP A N 1
ATOM 677 C CA . ASP A 1 87 ? 1.291 -9.938 -12.440 1.00 64.38 87 ASP A CA 1
ATOM 678 C C . ASP A 1 87 ? 0.205 -8.914 -12.795 1.00 64.38 87 ASP A C 1
ATOM 680 O O . ASP A 1 87 ? 0.242 -7.766 -12.329 1.00 64.38 87 ASP A O 1
ATOM 684 N N . SER A 1 88 ? -0.673 -9.296 -13.736 1.00 67.00 88 SER A N 1
ATOM 685 C CA . SER A 1 88 ? -1.667 -8.403 -14.343 1.00 67.00 88 SER A CA 1
ATOM 686 C C . SER A 1 88 ? -2.419 -7.676 -13.244 1.00 67.00 88 SER A C 1
ATOM 688 O O . SER A 1 88 ? -2.652 -6.479 -13.339 1.00 67.00 88 SER A O 1
ATOM 690 N N . VAL A 1 89 ? -2.685 -8.375 -12.139 1.00 72.81 89 VAL A N 1
ATOM 691 C CA . VAL A 1 89 ? -3.473 -7.852 -11.035 1.00 72.81 89 VAL A CA 1
ATOM 692 C C . VAL A 1 89 ? -2.767 -6.706 -10.313 1.00 72.81 89 VAL A C 1
ATOM 694 O O . VAL A 1 89 ? -3.411 -5.712 -9.985 1.00 72.81 89 VAL A O 1
ATOM 697 N N . ILE A 1 90 ? -1.455 -6.797 -10.069 1.00 74.06 90 ILE A N 1
ATOM 698 C CA . ILE A 1 90 ? -0.706 -5.709 -9.417 1.00 74.06 90 ILE A CA 1
ATOM 699 C C . ILE A 1 90 ? -0.632 -4.514 -10.354 1.00 74.06 90 ILE A C 1
ATOM 701 O O . ILE A 1 90 ? -0.857 -3.383 -9.930 1.00 74.06 90 ILE A O 1
ATOM 705 N N . PHE A 1 91 ? -0.328 -4.764 -11.628 1.00 78.19 91 PHE A N 1
ATOM 706 C CA . PHE A 1 91 ? -0.229 -3.708 -12.624 1.00 78.19 91 PHE A CA 1
ATOM 707 C C . PHE A 1 91 ? -1.563 -2.965 -12.767 1.00 78.19 91 PHE A C 1
ATOM 709 O O . PHE A 1 91 ? -1.585 -1.740 -12.677 1.00 78.19 91 PHE A O 1
ATOM 716 N N . ASP A 1 92 ? -2.676 -3.692 -12.867 1.00 82.44 92 ASP A N 1
ATOM 717 C CA . ASP A 1 92 ? -4.023 -3.126 -12.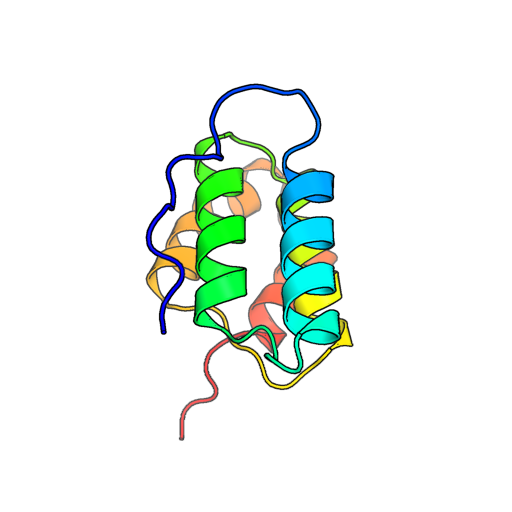966 1.00 82.44 92 ASP A CA 1
ATOM 718 C C . ASP A 1 92 ? -4.376 -2.277 -11.738 1.00 82.44 92 ASP A C 1
ATOM 720 O O . ASP A 1 92 ? -4.905 -1.171 -11.872 1.00 82.44 92 ASP A O 1
ATOM 724 N N . VAL A 1 93 ? -4.044 -2.754 -10.533 1.00 82.50 93 VAL A N 1
ATOM 725 C CA . VAL A 1 93 ? -4.256 -1.994 -9.293 1.00 82.50 93 VAL A CA 1
ATOM 726 C C . VAL A 1 93 ? -3.377 -0.740 -9.261 1.00 82.50 93 VAL A C 1
ATOM 728 O O . VAL A 1 93 ? -3.869 0.347 -8.969 1.00 82.50 93 VAL A O 1
ATOM 731 N N . VAL A 1 94 ? -2.094 -0.838 -9.615 1.00 83.06 94 VAL A N 1
ATOM 732 C CA . VAL A 1 94 ? -1.183 0.318 -9.632 1.00 83.06 94 VAL A CA 1
ATOM 733 C C . VAL A 1 94 ? -1.647 1.374 -10.633 1.00 83.06 94 VAL A C 1
ATOM 735 O O . VAL A 1 94 ? -1.623 2.556 -10.295 1.00 83.06 94 VAL A O 1
ATOM 738 N N . ILE A 1 95 ? -2.120 0.971 -11.818 1.00 82.88 95 ILE A N 1
ATOM 739 C CA . ILE A 1 95 ? -2.668 1.887 -12.829 1.00 82.88 95 ILE A CA 1
ATOM 740 C C . ILE A 1 95 ? -3.881 2.655 -12.286 1.00 82.88 95 ILE A C 1
ATOM 742 O O . ILE A 1 95 ? -3.968 3.868 -12.480 1.00 82.88 95 ILE A O 1
ATOM 746 N N . LYS A 1 96 ? -4.791 1.989 -11.565 1.00 83.56 96 LYS A N 1
ATOM 747 C CA . LYS A 1 96 ? -5.952 2.646 -10.933 1.00 83.56 96 LYS A CA 1
ATOM 748 C C . LYS A 1 96 ? -5.557 3.637 -9.840 1.00 83.56 96 LYS A C 1
ATOM 750 O O . LYS A 1 96 ? -6.219 4.659 -9.674 1.00 83.56 96 LYS A O 1
ATOM 755 N N . LEU A 1 97 ? -4.483 3.335 -9.110 1.00 83.81 97 LEU A N 1
ATOM 756 C CA . LEU A 1 97 ? -3.984 4.144 -7.997 1.00 83.81 97 LEU A CA 1
ATOM 757 C C . LEU A 1 97 ? -3.023 5.261 -8.434 1.00 83.81 97 LEU A C 1
ATOM 759 O O . LEU A 1 97 ? -2.509 5.990 -7.575 1.00 83.81 97 LEU A O 1
ATOM 763 N N . LEU A 1 98 ? -2.768 5.417 -9.739 1.00 82.94 98 LEU A N 1
ATOM 764 C CA . LEU A 1 98 ? -1.981 6.532 -10.254 1.00 82.94 98 LEU A CA 1
ATOM 765 C C . LEU A 1 98 ? -2.658 7.869 -9.917 1.00 82.94 98 LEU A C 1
ATOM 767 O O . LEU A 1 98 ? -3.888 7.980 -9.968 1.00 82.94 98 LEU A O 1
ATOM 771 N N . PRO A 1 99 ? -1.874 8.918 -9.612 1.00 74.81 99 PRO A N 1
ATOM 772 C CA . PRO A 1 99 ? -2.428 10.255 -9.488 1.00 74.81 99 PRO A CA 1
ATOM 773 C C . PRO A 1 99 ? -3.104 10.635 -10.811 1.00 74.81 99 PRO A C 1
ATOM 775 O O . PRO A 1 99 ? -2.463 10.664 -11.865 1.00 74.81 99 PRO A O 1
ATOM 778 N N . LYS A 1 100 ? -4.412 10.905 -10.761 1.00 71.44 100 LYS A N 1
ATOM 779 C CA . LYS A 1 100 ? -5.162 11.385 -11.925 1.00 71.44 100 LYS A CA 1
ATOM 780 C C . LYS A 1 100 ? -4.576 12.736 -12.327 1.00 71.44 100 LYS A C 1
ATOM 782 O O . LYS A 1 100 ? -4.491 13.633 -11.490 1.00 71.44 100 LYS A O 1
ATOM 787 N N . LYS A 1 101 ? -4.136 12.868 -13.582 1.00 56.62 101 LYS A N 1
ATOM 788 C CA . LYS A 1 101 ? -3.775 14.179 -14.131 1.00 56.62 101 LYS A CA 1
ATOM 789 C C . LYS A 1 101 ? -5.036 15.047 -14.089 1.00 56.62 101 LYS A C 1
ATOM 791 O O . LYS A 1 101 ? -6.045 14.653 -14.672 1.00 56.62 101 LYS A O 1
ATOM 796 N N . VAL A 1 102 ? -4.971 16.134 -13.320 1.00 46.53 102 VAL A N 1
ATOM 797 C CA . VAL A 1 102 ? -5.954 17.229 -13.326 1.00 46.53 102 VAL A CA 1
ATOM 798 C C . VAL A 1 102 ? -5.796 18.010 -14.620 1.00 46.53 102 VAL A C 1
ATOM 800 O O . VAL A 1 102 ? -4.627 18.175 -15.043 1.00 46.53 102 VAL A O 1
#

Organism: Salvia divinorum (NCBI:txid28513)